Protein AF-A0AA37L694-F1 (afdb_monomer_lite)

Secondary structure (DSSP, 8-state):
-TTTTB-HHHHHTTHHHHHHT--SSSTT---GGGGGSTTTS-SS-SSS--TTT-S---HHHHHHH-TT----HHHHHHHHHHHHHHHHHTT--TTT----HHHHHHHHHHSS--GGGT----SS-B-HHHHHHHHHHHHHHSTT--

InterPro domains:
  IPR000028 Chloroperoxidase [PF01328] (41-122)
  IPR036851 Chloroperoxidase-like superfamily [G3DSA:1.10.489.10] (47-145)

Sequence (146 aa):
MLAFNFSRTVAAAPVPAALEYATTGVNGTFHLDDLARKPLDHNGSLNKGDLAQGDNLRLEDARRANPAFELDAARVAATFGQTSGVLTAFGGSVQDGKARKNWINASFGEDRLPWALGWKTSENMLEAADLGPMAKALREYAPEGV

Organism: NCBI:txid700344

Foldseek 3Di:
DPQQLADPCLVCVCQVVQQVQAPPPDPSDHDPVSCCDPPNDADQAQQAHDPQPRDNDHPVVNVVVDPPHDDDPVNLLVRLLVVLSLQVSQVQDPVVRDGDPVQSCCCRVVVDGVVVVVDGHDPDRDYPVSSVSSSVVVQVPPPDRD

Structure (mmCIF, N/CA/C/O backbone):
data_AF-A0AA37L694-F1
#
_entry.id   AF-A0AA37L694-F1
#
loop_
_atom_site.group_PDB
_atom_site.id
_atom_site.type_symbol
_atom_site.label_atom_id
_atom_site.label_alt_id
_atom_site.label_comp_id
_atom_site.label_asym_id
_atom_site.label_entity_id
_atom_site.label_seq_id
_atom_site.pdbx_PDB_ins_code
_atom_site.Cartn_x
_atom_site.Cartn_y
_atom_site.Cartn_z
_atom_site.occupancy
_atom_site.B_iso_or_equiv
_atom_site.auth_seq_id
_atom_site.auth_comp_id
_atom_site.auth_asym_id
_atom_site.auth_atom_id
_atom_site.pdbx_PDB_model_num
ATOM 1 N N . MET A 1 1 ? -13.717 1.842 -4.622 1.00 58.28 1 MET A N 1
ATOM 2 C CA . MET A 1 1 ? -13.245 2.721 -3.524 1.00 58.28 1 MET A CA 1
ATOM 3 C C . MET A 1 1 ? -14.001 2.501 -2.204 1.00 58.28 1 MET A C 1
ATOM 5 O O . MET A 1 1 ? -13.474 2.864 -1.167 1.00 58.28 1 MET A O 1
ATOM 9 N N . LEU A 1 2 ? -15.165 1.825 -2.217 1.00 66.50 2 LEU A N 1
ATOM 10 C CA . LEU A 1 2 ? -16.055 1.624 -1.058 1.00 66.50 2 LEU A CA 1
ATOM 11 C C . LEU A 1 2 ? -15.514 0.752 0.091 1.00 66.50 2 LEU A C 1
ATOM 13 O O . LEU A 1 2 ? -15.955 0.930 1.215 1.00 66.50 2 LEU A O 1
ATOM 17 N N . ALA A 1 3 ? -14.595 -0.188 -0.160 1.00 82.81 3 ALA A N 1
ATOM 18 C CA . ALA A 1 3 ? -14.210 -1.167 0.864 1.00 82.81 3 ALA A CA 1
ATOM 19 C C . ALA A 1 3 ? -13.363 -0.576 2.001 1.00 82.81 3 ALA A C 1
ATOM 21 O O . ALA A 1 3 ? -13.545 -0.972 3.141 1.00 82.81 3 ALA A O 1
ATOM 22 N N . PHE A 1 4 ? -12.456 0.355 1.684 1.00 88.44 4 PHE A N 1
ATOM 23 C CA . PHE A 1 4 ? -11.574 1.022 2.654 1.00 88.44 4 PHE A CA 1
ATOM 24 C C . PHE A 1 4 ? -11.942 2.490 2.899 1.00 88.44 4 PHE A C 1
ATOM 26 O O . PHE A 1 4 ? -11.342 3.138 3.749 1.00 88.44 4 PHE A O 1
ATOM 33 N N . ASN A 1 5 ? -12.904 3.018 2.135 1.00 92.06 5 ASN A N 1
ATOM 34 C CA . ASN A 1 5 ? -13.311 4.421 2.140 1.00 92.06 5 ASN A CA 1
ATOM 35 C C . ASN A 1 5 ? -12.178 5.422 1.819 1.00 92.06 5 ASN A C 1
ATOM 37 O O . ASN A 1 5 ? -12.196 6.550 2.294 1.00 92.06 5 ASN A O 1
ATOM 41 N N . PHE A 1 6 ? -11.187 5.038 1.005 1.00 91.12 6 PHE A N 1
ATOM 42 C CA . PHE A 1 6 ? -10.200 5.990 0.482 1.00 91.12 6 PHE A CA 1
ATOM 43 C C . PHE A 1 6 ? -10.839 6.966 -0.503 1.00 91.12 6 PHE A C 1
ATOM 45 O O . PHE A 1 6 ? -11.637 6.559 -1.360 1.00 91.12 6 PHE A O 1
ATOM 52 N N . SER A 1 7 ? -10.422 8.230 -0.441 1.00 92.50 7 SER A N 1
ATOM 53 C CA . SER A 1 7 ? -10.813 9.221 -1.434 1.00 92.50 7 SER A CA 1
ATOM 54 C C . SER A 1 7 ? -10.312 8.844 -2.825 1.00 92.50 7 SER A C 1
ATOM 56 O O . SER A 1 7 ? -9.345 8.090 -3.001 1.00 92.50 7 SER A O 1
ATOM 58 N N . ARG A 1 8 ? -10.977 9.383 -3.854 1.00 91.88 8 ARG A N 1
ATOM 59 C CA . ARG A 1 8 ? -10.593 9.120 -5.246 1.00 91.88 8 ARG A CA 1
ATOM 60 C C . ARG A 1 8 ? -9.147 9.518 -5.510 1.00 91.88 8 ARG A C 1
ATOM 62 O O . ARG A 1 8 ? -8.455 8.797 -6.219 1.00 91.88 8 ARG A O 1
ATOM 69 N N . THR A 1 9 ? -8.704 10.626 -4.929 1.00 90.88 9 THR A N 1
ATOM 70 C CA . THR A 1 9 ? -7.341 11.137 -5.077 1.00 90.88 9 THR A CA 1
ATOM 71 C C . THR A 1 9 ? -6.319 10.144 -4.535 1.00 90.88 9 THR A C 1
ATOM 73 O O . THR A 1 9 ? -5.384 9.794 -5.250 1.00 90.88 9 THR A O 1
ATOM 76 N N . VAL A 1 10 ? -6.525 9.628 -3.319 1.00 87.75 10 VAL A N 1
ATOM 77 C CA . VAL A 1 10 ? -5.619 8.641 -2.707 1.00 87.75 10 VAL A CA 1
ATOM 78 C C . VAL A 1 10 ? -5.589 7.351 -3.522 1.00 87.75 10 VAL A C 1
ATOM 80 O O . VAL A 1 10 ? -4.520 6.863 -3.878 1.00 87.75 10 VAL A O 1
ATOM 83 N N . ALA A 1 11 ? -6.759 6.815 -3.872 1.00 88.81 11 ALA A N 1
ATOM 84 C CA . ALA A 1 11 ? -6.842 5.547 -4.591 1.00 88.81 11 ALA A CA 1
ATOM 85 C C . ALA A 1 11 ? -6.365 5.636 -6.056 1.00 88.81 11 ALA A C 1
ATOM 87 O O . ALA A 1 11 ? -5.946 4.625 -6.613 1.00 88.81 11 ALA A O 1
ATOM 88 N N . ALA A 1 12 ? -6.416 6.815 -6.685 1.00 90.56 12 ALA A N 1
ATOM 89 C CA . ALA A 1 12 ? -5.946 7.019 -8.056 1.00 90.56 12 ALA A CA 1
ATOM 90 C C . ALA A 1 12 ? -4.463 7.409 -8.152 1.00 90.56 12 ALA A C 1
ATOM 92 O O . ALA A 1 12 ? -3.898 7.318 -9.239 1.00 90.56 12 ALA A O 1
ATOM 93 N N . ALA A 1 13 ? -3.821 7.807 -7.048 1.00 87.19 13 ALA A N 1
ATOM 94 C CA . ALA A 1 13 ? -2.425 8.245 -7.038 1.00 87.19 13 ALA A CA 1
ATOM 95 C C . ALA A 1 13 ? -1.433 7.279 -7.731 1.00 87.19 13 ALA A C 1
ATOM 97 O O . ALA A 1 13 ? -0.598 7.769 -8.490 1.00 87.19 13 ALA A O 1
ATOM 98 N N . PRO A 1 14 ? -1.509 5.941 -7.559 1.00 86.94 14 PRO A N 1
ATOM 99 C CA . PRO A 1 14 ? -0.577 5.027 -8.229 1.00 86.94 14 PRO A CA 1
ATOM 100 C C . PRO A 1 14 ? -0.944 4.710 -9.690 1.00 86.94 14 PRO A C 1
ATOM 102 O O . PRO A 1 14 ? -0.145 4.103 -10.400 1.00 86.94 14 PRO A O 1
ATOM 105 N N . VAL A 1 15 ? -2.137 5.092 -10.162 1.00 91.44 15 VAL A N 1
ATOM 106 C CA . VAL A 1 15 ? -2.661 4.669 -11.474 1.00 91.44 15 VAL A CA 1
ATOM 107 C C . VAL A 1 15 ? -1.816 5.167 -12.654 1.00 91.44 15 VAL A C 1
ATOM 109 O O . VAL A 1 15 ? -1.555 4.353 -13.536 1.00 91.44 15 VAL A O 1
ATOM 112 N N . PRO A 1 16 ? -1.348 6.432 -12.713 1.00 92.56 16 PRO A N 1
ATOM 113 C CA . PRO A 1 16 ? -0.514 6.884 -13.828 1.00 92.56 16 PRO A CA 1
ATOM 114 C C . PRO A 1 16 ? 0.756 6.046 -14.002 1.00 92.56 16 PRO A C 1
ATOM 116 O O . PRO A 1 16 ? 1.067 5.644 -15.118 1.00 92.56 16 PRO A O 1
ATOM 119 N N . ALA A 1 17 ? 1.430 5.716 -12.895 1.00 89.38 17 ALA A N 1
ATOM 120 C CA . ALA A 1 17 ? 2.617 4.870 -12.919 1.00 89.38 17 ALA A CA 1
ATOM 121 C C . ALA A 1 17 ? 2.268 3.434 -13.345 1.00 89.38 17 ALA A C 1
ATOM 123 O O . ALA A 1 17 ? 2.965 2.855 -14.165 1.00 89.38 17 ALA A O 1
ATOM 124 N N . ALA A 1 18 ? 1.154 2.867 -12.867 1.00 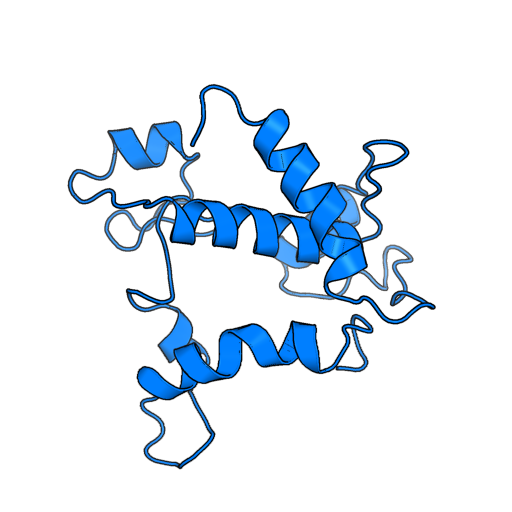91.38 18 ALA A N 1
ATOM 125 C CA . ALA A 1 18 ? 0.706 1.540 -13.300 1.00 91.38 18 ALA A CA 1
ATOM 126 C C . ALA A 1 18 ? 0.423 1.468 -14.813 1.00 91.38 18 ALA A C 1
ATOM 128 O O . ALA A 1 18 ? 0.759 0.478 -15.461 1.00 91.38 18 ALA A O 1
ATOM 129 N N . LEU A 1 19 ? -0.171 2.520 -15.385 1.00 94.25 19 LEU A N 1
ATOM 130 C CA . LEU A 1 19 ? -0.496 2.579 -16.812 1.00 94.25 19 LEU A CA 1
ATOM 131 C C . LEU A 1 19 ? 0.737 2.718 -17.712 1.00 94.25 19 LEU A C 1
ATOM 133 O O . LEU A 1 19 ? 0.687 2.275 -18.856 1.00 94.25 19 LEU A O 1
ATOM 137 N N . GLU A 1 20 ? 1.836 3.285 -17.211 1.00 93.31 20 GLU A N 1
ATOM 138 C CA . GLU A 1 20 ? 3.108 3.379 -17.943 1.00 93.31 20 GLU A CA 1
ATOM 139 C C . GLU A 1 20 ? 3.702 1.994 -18.261 1.00 93.31 20 GLU A C 1
ATOM 141 O O . GLU A 1 20 ? 4.317 1.814 -19.310 1.00 93.31 20 GLU A O 1
ATOM 146 N N . TYR A 1 21 ? 3.466 1.001 -17.395 1.00 91.12 21 TYR A N 1
ATOM 147 C CA . TYR A 1 21 ? 4.005 -0.363 -17.516 1.00 91.12 21 TYR A CA 1
ATOM 148 C C . TYR A 1 21 ? 2.948 -1.406 -17.914 1.00 91.12 21 TYR A C 1
ATOM 150 O O . TYR A 1 21 ? 3.209 -2.609 -17.844 1.00 91.12 21 TYR A O 1
ATOM 158 N N . ALA A 1 22 ? 1.758 -0.963 -18.324 1.00 94.44 22 ALA A N 1
ATOM 159 C CA . ALA A 1 22 ? 0.643 -1.842 -18.643 1.00 94.44 22 ALA A CA 1
ATOM 160 C C . ALA A 1 22 ? 0.938 -2.752 -19.845 1.00 94.44 22 ALA A C 1
ATOM 162 O O . ALA A 1 22 ? 1.361 -2.290 -20.906 1.00 94.44 22 ALA A O 1
ATOM 163 N N . THR A 1 23 ? 0.630 -4.044 -19.714 1.00 95.31 23 THR A N 1
ATOM 164 C CA . THR A 1 23 ? 0.798 -5.026 -20.802 1.00 95.31 23 THR A CA 1
ATOM 165 C C . THR A 1 23 ? -0.508 -5.523 -21.416 1.00 95.31 23 THR A C 1
ATOM 167 O O . THR A 1 23 ? -0.492 -6.359 -22.315 1.00 95.31 23 THR A O 1
ATOM 170 N N . THR A 1 24 ? -1.648 -4.974 -20.993 1.00 94.88 24 THR A N 1
ATOM 171 C CA . THR A 1 24 ? -2.984 -5.412 -21.438 1.00 94.88 24 THR A CA 1
ATOM 172 C C . THR A 1 24 ? -3.264 -5.143 -22.917 1.00 94.88 24 THR A C 1
ATOM 174 O O . THR A 1 24 ? -4.172 -5.743 -23.489 1.00 94.88 24 THR A O 1
ATOM 177 N N . GLY A 1 25 ? -2.556 -4.187 -23.528 1.00 92.00 25 GLY A N 1
ATOM 178 C CA . GLY A 1 25 ? -2.866 -3.678 -24.868 1.00 92.00 25 GLY A CA 1
ATOM 179 C C . GLY A 1 25 ? -4.166 -2.861 -24.945 1.00 92.00 25 GLY A C 1
ATOM 180 O O . GLY A 1 25 ? -4.600 -2.520 -26.044 1.00 92.00 25 GLY A O 1
ATOM 181 N N . VAL A 1 26 ? -4.793 -2.534 -23.805 1.00 95.06 26 VAL A N 1
ATOM 182 C CA . VAL A 1 26 ? -6.051 -1.774 -23.724 1.00 95.06 26 VAL A CA 1
ATOM 183 C C . VAL A 1 26 ? -5.837 -0.486 -22.930 1.00 95.06 26 VAL A C 1
ATOM 185 O O . VAL A 1 26 ? -5.510 -0.516 -21.742 1.00 95.06 26 VAL A O 1
ATOM 188 N N . ASN A 1 27 ? -6.083 0.655 -23.580 1.00 92.56 27 ASN A N 1
ATOM 189 C CA . ASN A 1 27 ? -5.902 1.981 -22.987 1.00 92.56 27 ASN A CA 1
ATOM 190 C C . ASN A 1 27 ? -6.659 2.134 -21.662 1.00 92.56 27 ASN A C 1
ATOM 192 O O . ASN A 1 27 ? -7.861 1.883 -21.581 1.00 92.56 27 ASN A O 1
ATOM 196 N N . GLY A 1 28 ? -5.950 2.609 -20.638 1.00 94.00 28 GLY A N 1
ATOM 197 C CA . GLY A 1 28 ? -6.528 2.868 -19.319 1.00 94.00 28 GLY A CA 1
ATOM 198 C C . GLY A 1 28 ? -6.694 1.627 -18.439 1.00 94.00 28 GLY A C 1
ATOM 199 O O . GLY A 1 28 ? -7.375 1.707 -17.419 1.00 94.00 28 GLY A O 1
ATOM 200 N N . THR A 1 29 ? -6.077 0.498 -18.793 1.00 94.75 29 THR A N 1
ATOM 201 C CA . THR A 1 29 ? -6.091 -0.731 -17.985 1.00 94.75 29 THR A CA 1
ATOM 202 C C . THR A 1 29 ? -4.678 -1.286 -17.809 1.00 94.75 29 THR A C 1
ATOM 204 O O . THR A 1 29 ? -3.809 -1.006 -18.626 1.00 94.75 29 THR A O 1
ATOM 207 N N . PHE A 1 30 ? -4.456 -2.081 -16.763 1.00 95.25 30 PHE A N 1
ATOM 208 C CA . PHE A 1 30 ? -3.206 -2.802 -16.497 1.00 95.25 30 PHE A CA 1
ATOM 209 C C . PHE A 1 30 ? -3.527 -4.166 -15.865 1.00 95.25 30 PHE A C 1
ATOM 211 O O . PHE A 1 30 ? -4.590 -4.324 -15.252 1.00 95.25 30 PHE A O 1
ATOM 218 N N . HIS A 1 31 ? -2.641 -5.155 -16.005 1.00 95.12 31 HIS A N 1
ATOM 219 C CA . HIS A 1 31 ? -2.739 -6.396 -15.234 1.00 95.12 31 HIS A CA 1
ATOM 220 C C . HIS A 1 31 ? -2.159 -6.162 -13.836 1.00 95.12 31 HIS A C 1
ATOM 222 O O . HIS A 1 31 ? -1.168 -5.453 -13.695 1.00 95.12 31 HIS A O 1
ATOM 228 N N . LEU A 1 32 ? -2.728 -6.771 -12.787 1.00 91.81 32 LEU A N 1
ATOM 229 C CA . LEU A 1 32 ? -2.152 -6.648 -11.436 1.00 91.81 32 LEU A CA 1
ATOM 230 C C . LEU A 1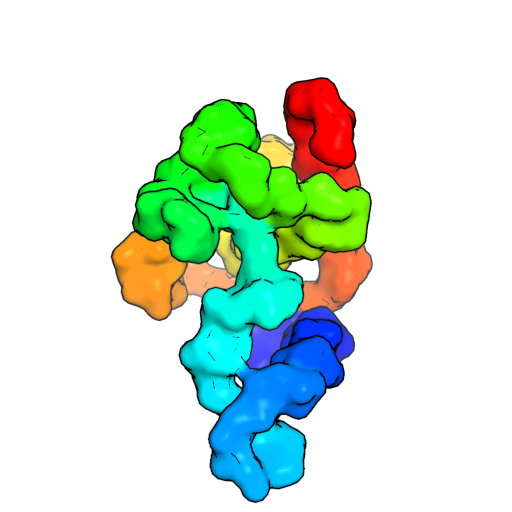 32 ? -0.698 -7.152 -11.382 1.00 91.81 32 LEU A C 1
ATOM 232 O O . LEU A 1 32 ? 0.110 -6.590 -10.648 1.00 91.81 32 LEU A O 1
ATOM 236 N N . ASP A 1 33 ? -0.354 -8.132 -12.220 1.00 92.69 33 ASP A N 1
ATOM 237 C CA . ASP A 1 33 ? 1.008 -8.660 -12.357 1.00 92.69 33 ASP A CA 1
ATOM 238 C C . ASP A 1 33 ? 2.003 -7.643 -12.944 1.00 92.69 33 ASP A C 1
ATOM 240 O O . ASP A 1 33 ? 3.207 -7.757 -12.708 1.00 92.69 33 ASP A O 1
ATOM 244 N N . ASP A 1 34 ? 1.533 -6.615 -13.661 1.00 90.50 34 ASP A N 1
ATOM 245 C CA . ASP A 1 34 ? 2.400 -5.537 -14.157 1.00 90.50 34 ASP A CA 1
ATOM 246 C C . ASP A 1 34 ? 2.989 -4.719 -12.993 1.00 90.50 34 ASP A C 1
ATOM 248 O O . ASP A 1 34 ? 4.102 -4.202 -13.097 1.00 90.50 34 ASP A O 1
ATOM 252 N N . LEU A 1 35 ? 2.292 -4.665 -11.848 1.00 90.56 35 LEU A N 1
ATOM 253 C CA . LEU A 1 35 ? 2.734 -3.936 -10.654 1.00 90.56 35 LEU A CA 1
ATOM 254 C C . LEU A 1 35 ? 3.925 -4.594 -9.946 1.00 90.56 35 LEU A C 1
ATOM 256 O O . LEU A 1 35 ? 4.594 -3.938 -9.154 1.00 90.56 35 LEU A O 1
ATOM 260 N N . ALA A 1 36 ? 4.189 -5.877 -10.205 1.00 87.44 36 ALA A N 1
ATOM 261 C CA . ALA A 1 36 ? 5.271 -6.626 -9.565 1.00 87.44 36 ALA A CA 1
ATOM 262 C C . ALA A 1 36 ? 6.653 -6.358 -10.192 1.00 87.44 36 ALA A C 1
ATOM 264 O O . ALA A 1 36 ? 7.633 -7.001 -9.828 1.00 87.44 36 ALA A O 1
ATOM 265 N N . ARG A 1 37 ? 6.747 -5.450 -11.169 1.00 83.94 37 ARG A N 1
ATOM 266 C CA . ARG A 1 37 ? 7.977 -5.175 -11.921 1.00 83.94 37 ARG A CA 1
ATOM 267 C C . ARG A 1 37 ? 8.638 -3.884 -11.449 1.00 83.94 37 ARG A C 1
ATOM 269 O O . ARG A 1 37 ? 7.964 -2.941 -11.040 1.00 83.94 37 ARG A O 1
ATOM 276 N N . LYS A 1 38 ? 9.966 -3.799 -11.572 1.00 80.56 38 LYS A N 1
ATOM 277 C CA . LYS A 1 38 ? 10.687 -2.522 -11.437 1.00 80.56 38 LYS A CA 1
ATOM 278 C C . LYS A 1 38 ? 10.219 -1.551 -12.538 1.00 80.56 38 LYS A C 1
ATOM 280 O O . LYS A 1 38 ? 10.035 -1.999 -13.669 1.00 80.56 38 LYS A O 1
ATOM 285 N N . PRO A 1 39 ? 10.069 -0.247 -12.242 1.00 81.50 39 PRO A N 1
ATOM 286 C CA . PRO A 1 39 ? 10.354 0.419 -10.969 1.00 81.50 39 PRO A CA 1
ATOM 287 C C . PRO A 1 39 ? 9.162 0.484 -9.992 1.00 81.50 39 PRO A C 1
ATOM 289 O O . PRO A 1 39 ? 9.324 1.077 -8.928 1.00 81.50 39 PRO A O 1
ATOM 292 N N . LEU A 1 40 ? 7.991 -0.077 -10.333 1.00 82.81 40 LEU A N 1
ATOM 293 C CA . LEU A 1 40 ? 6.780 -0.024 -9.496 1.00 82.81 40 LEU A CA 1
ATOM 294 C C . LEU A 1 40 ? 6.947 -0.808 -8.189 1.00 82.81 40 LEU A C 1
ATOM 296 O O . LEU A 1 40 ? 6.632 -0.296 -7.115 1.00 82.81 40 LEU A O 1
ATOM 300 N N . ASP A 1 41 ? 7.483 -2.023 -8.277 1.00 83.38 41 ASP A N 1
ATOM 301 C CA . ASP A 1 41 ? 7.900 -2.797 -7.112 1.00 83.38 41 ASP A CA 1
ATOM 302 C C . ASP A 1 41 ? 9.288 -2.338 -6.637 1.00 83.38 41 ASP A C 1
ATOM 304 O O . ASP A 1 41 ? 10.225 -2.202 -7.428 1.00 83.38 41 ASP A O 1
ATOM 308 N N . HIS A 1 42 ? 9.463 -2.100 -5.339 1.00 81.56 42 HIS A N 1
ATOM 309 C CA . HIS A 1 42 ? 10.719 -1.612 -4.762 1.00 81.56 42 HIS A CA 1
ATOM 310 C C . HIS A 1 42 ? 11.278 -2.579 -3.714 1.00 81.56 42 HIS A C 1
ATOM 312 O O . HIS A 1 42 ? 10.565 -3.402 -3.153 1.00 81.56 42 HIS A O 1
ATOM 318 N N . ASN A 1 43 ? 12.581 -2.469 -3.453 1.00 78.62 43 ASN A N 1
ATOM 319 C CA . ASN A 1 43 ? 13.229 -3.295 -2.440 1.00 78.62 43 ASN A CA 1
ATOM 320 C C . ASN A 1 43 ? 12.786 -2.875 -1.029 1.00 78.62 43 ASN A C 1
ATOM 322 O O . ASN A 1 43 ? 12.277 -1.765 -0.838 1.00 78.62 43 ASN A O 1
ATOM 326 N N . GLY A 1 44 ? 12.978 -3.750 -0.042 1.00 73.81 44 GLY A N 1
ATOM 327 C CA . GLY A 1 44 ? 12.602 -3.480 1.351 1.00 73.81 44 GLY A CA 1
ATOM 328 C C . GLY A 1 44 ? 11.088 -3.385 1.576 1.00 73.81 44 GLY A C 1
ATOM 329 O O . GLY A 1 44 ? 10.638 -2.624 2.434 1.00 73.81 44 GLY A O 1
ATOM 330 N N . SER A 1 45 ? 10.303 -4.119 0.782 1.00 77.75 45 SER A N 1
ATOM 331 C CA . SER A 1 45 ? 8.857 -4.253 0.976 1.00 77.75 45 SER A CA 1
ATOM 332 C C . SER A 1 45 ? 8.532 -4.927 2.317 1.00 77.75 45 SER A C 1
ATOM 334 O O . SER A 1 45 ? 9.318 -5.703 2.855 1.00 77.75 45 SER A O 1
ATOM 336 N N . LEU A 1 46 ? 7.355 -4.639 2.877 1.00 74.69 46 LEU A N 1
ATOM 337 C CA . LEU A 1 46 ? 6.956 -5.140 4.199 1.00 74.69 46 LEU A CA 1
ATOM 338 C C . LEU A 1 46 ? 6.697 -6.654 4.238 1.00 74.69 46 LEU A C 1
ATOM 340 O O . LEU A 1 46 ? 6.862 -7.276 5.286 1.00 74.69 46 LEU A O 1
ATOM 344 N N . ASN A 1 47 ? 6.218 -7.229 3.133 1.00 73.00 47 ASN A N 1
ATOM 345 C CA . ASN A 1 47 ? 5.745 -8.61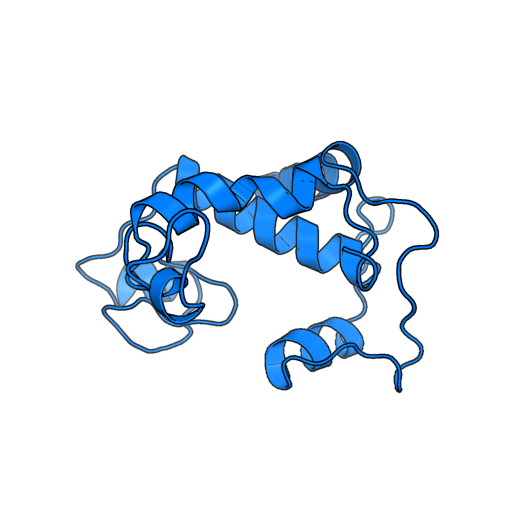6 3.061 1.00 73.00 47 ASN A CA 1
ATOM 346 C C . ASN A 1 47 ? 6.133 -9.335 1.760 1.00 73.00 47 ASN A C 1
ATOM 348 O O . ASN A 1 47 ? 5.595 -10.409 1.484 1.00 73.00 47 ASN A O 1
ATOM 352 N N . LYS A 1 48 ? 7.011 -8.731 0.957 1.00 72.50 48 LYS A N 1
ATOM 353 C CA . LYS A 1 48 ? 7.553 -9.312 -0.270 1.00 72.50 48 LYS A CA 1
ATOM 354 C C . LYS A 1 48 ? 9.067 -9.234 -0.229 1.00 72.50 48 LYS A C 1
ATOM 356 O O . LYS A 1 48 ? 9.620 -8.252 0.265 1.00 72.50 48 LYS A O 1
ATOM 361 N N . GLY A 1 49 ? 9.717 -10.256 -0.764 1.00 71.31 49 GLY A N 1
ATOM 362 C CA . GLY A 1 49 ? 11.146 -10.230 -0.952 1.00 71.31 49 GLY A CA 1
ATOM 363 C C . GLY A 1 49 ? 11.555 -9.333 -2.094 1.00 71.31 49 GLY A C 1
ATOM 364 O O . GLY A 1 49 ? 10.788 -9.112 -3.030 1.00 71.31 49 GLY A O 1
ATOM 365 N N . ASP A 1 50 ? 12.787 -8.841 -2.025 1.00 73.69 50 ASP A N 1
ATOM 366 C CA . ASP A 1 50 ? 13.387 -8.135 -3.149 1.00 73.69 50 ASP A CA 1
ATOM 367 C C . ASP A 1 50 ? 13.363 -9.048 -4.380 1.00 73.69 50 ASP A C 1
ATOM 369 O O . ASP A 1 50 ? 13.726 -10.219 -4.281 1.00 73.69 50 ASP A O 1
ATOM 373 N N . LEU A 1 51 ? 13.012 -8.520 -5.556 1.00 66.50 51 LEU A N 1
ATOM 374 C CA . LEU A 1 51 ? 12.934 -9.307 -6.800 1.00 66.50 51 LEU A CA 1
ATOM 375 C C . LEU A 1 51 ? 14.209 -10.115 -7.111 1.00 66.50 51 LEU A C 1
ATOM 377 O O . LEU A 1 51 ? 14.130 -11.164 -7.740 1.00 66.50 51 LEU A O 1
ATOM 381 N N . ALA A 1 52 ? 15.379 -9.644 -6.665 1.00 67.12 52 ALA A N 1
ATOM 382 C CA . ALA A 1 52 ? 16.655 -10.342 -6.826 1.00 67.12 52 ALA A CA 1
ATOM 383 C C . ALA A 1 52 ? 16.884 -11.493 -5.822 1.00 67.12 52 ALA A C 1
ATOM 385 O O . ALA A 1 52 ? 17.764 -12.317 -6.052 1.00 67.12 52 ALA A O 1
ATOM 386 N N . GLN A 1 53 ? 16.143 -11.531 -4.711 1.00 64.00 53 GLN A N 1
ATOM 387 C CA . GLN A 1 53 ? 16.319 -12.485 -3.608 1.00 64.00 53 GLN A CA 1
ATOM 388 C C . GLN A 1 53 ? 15.122 -13.427 -3.428 1.00 64.00 53 GLN A C 1
ATOM 390 O O . GLN A 1 53 ? 15.303 -14.547 -2.972 1.00 64.00 53 GLN A O 1
ATOM 395 N N . GLY A 1 54 ? 13.900 -12.998 -3.757 1.00 62.31 54 GLY A N 1
ATOM 396 C CA . GLY A 1 54 ? 12.674 -13.780 -3.555 1.00 62.31 54 GLY A CA 1
ATOM 397 C C . GLY A 1 54 ? 12.211 -13.920 -2.093 1.00 62.31 54 GLY A C 1
ATOM 398 O O . GLY A 1 54 ? 11.076 -14.333 -1.873 1.00 62.31 54 GLY A O 1
ATOM 399 N N . ASP A 1 55 ? 13.033 -13.527 -1.110 1.00 62.31 55 ASP A N 1
ATOM 400 C CA . ASP A 1 55 ? 12.782 -13.694 0.332 1.00 62.31 55 ASP A CA 1
ATOM 401 C C . ASP A 1 55 ? 12.369 -12.399 1.050 1.00 62.31 55 ASP A C 1
ATOM 403 O O . ASP A 1 55 ? 13.010 -11.360 0.885 1.00 62.31 55 ASP A O 1
ATOM 407 N N . ASN A 1 56 ? 11.347 -12.478 1.918 1.00 61.00 56 ASN A N 1
ATOM 408 C CA . ASN A 1 56 ? 10.852 -11.378 2.763 1.00 61.00 56 ASN A CA 1
ATOM 409 C C . ASN A 1 56 ? 11.869 -10.990 3.852 1.00 61.00 56 ASN A C 1
ATOM 411 O O . ASN A 1 56 ? 11.747 -11.396 5.012 1.00 61.00 56 ASN A O 1
ATOM 415 N N . LEU A 1 57 ? 12.879 -10.206 3.488 1.00 61.38 57 LEU A N 1
ATOM 416 C CA . LEU A 1 57 ? 13.915 -9.740 4.405 1.00 61.38 57 LEU A CA 1
ATOM 417 C C . LEU A 1 57 ? 13.560 -8.373 5.001 1.00 61.38 57 LEU A C 1
ATOM 419 O O . LEU A 1 57 ? 12.993 -7.507 4.336 1.00 61.38 57 LEU A O 1
ATOM 423 N N . ARG A 1 58 ? 13.935 -8.150 6.268 1.00 70.25 58 ARG A N 1
ATOM 424 C CA . ARG A 1 58 ? 13.926 -6.795 6.844 1.00 70.25 58 ARG A CA 1
ATOM 425 C C . ARG A 1 58 ? 14.883 -5.910 6.053 1.00 70.25 58 ARG A C 1
ATOM 427 O O . ARG A 1 58 ? 15.851 -6.409 5.500 1.00 70.25 58 ARG A O 1
ATOM 434 N N . LEU A 1 59 ? 14.660 -4.597 6.056 1.00 74.81 59 LEU A N 1
ATOM 435 C CA . LEU A 1 59 ? 15.434 -3.643 5.255 1.00 74.81 59 LEU A CA 1
ATOM 436 C C . LEU A 1 59 ? 16.964 -3.825 5.353 1.00 74.81 59 LEU A C 1
ATOM 438 O O . LEU A 1 59 ? 17.645 -3.842 4.330 1.00 74.81 59 LEU A O 1
ATOM 442 N N . GLU A 1 60 ? 17.509 -3.975 6.562 1.00 77.06 60 GLU A N 1
ATOM 443 C CA . GLU A 1 60 ? 18.951 -4.184 6.764 1.00 77.06 60 GLU A CA 1
ATOM 444 C C . GLU A 1 60 ? 19.440 -5.526 6.205 1.00 77.06 60 GLU A C 1
ATOM 446 O O . GLU A 1 60 ? 20.506 -5.598 5.590 1.00 77.06 60 GLU A O 1
ATOM 451 N N . ASP A 1 61 ? 18.641 -6.580 6.374 1.00 76.88 61 ASP A N 1
ATOM 452 C CA . ASP A 1 61 ? 18.942 -7.911 5.853 1.00 76.88 61 ASP A CA 1
ATOM 453 C C . ASP A 1 61 ? 18.839 -7.930 4.323 1.00 76.88 61 ASP A C 1
ATOM 455 O O . ASP A 1 61 ? 19.713 -8.485 3.663 1.00 76.88 61 ASP A O 1
ATOM 459 N N . ALA A 1 62 ? 17.841 -7.252 3.748 1.00 77.38 62 ALA A N 1
ATOM 460 C CA . ALA A 1 62 ? 17.679 -7.076 2.308 1.00 77.38 62 ALA A CA 1
ATOM 461 C C . ALA A 1 62 ? 18.883 -6.336 1.711 1.00 77.38 62 ALA A C 1
ATOM 463 O O . ALA A 1 62 ? 1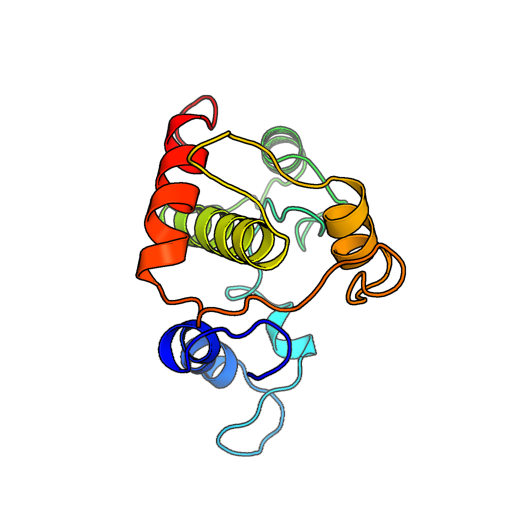9.469 -6.800 0.734 1.00 77.38 62 ALA A O 1
ATOM 464 N N . ARG A 1 63 ? 19.331 -5.245 2.351 1.00 81.00 63 ARG A N 1
ATOM 465 C CA . ARG A 1 63 ? 20.532 -4.497 1.943 1.00 81.00 63 ARG A CA 1
ATOM 466 C C . ARG A 1 63 ? 21.793 -5.364 1.983 1.00 81.00 63 ARG A C 1
ATOM 468 O O . ARG A 1 63 ? 22.657 -5.218 1.125 1.00 81.00 63 ARG A O 1
ATOM 475 N N . ARG A 1 64 ? 21.917 -6.252 2.974 1.00 81.69 64 ARG A N 1
ATOM 476 C CA . ARG A 1 64 ? 23.067 -7.161 3.100 1.00 81.69 64 ARG A CA 1
ATOM 477 C C . ARG A 1 64 ? 23.021 -8.307 2.088 1.00 81.69 64 ARG A C 1
ATOM 479 O O . ARG A 1 64 ? 24.065 -8.693 1.572 1.00 81.69 64 ARG A O 1
ATOM 486 N N . ALA A 1 65 ? 21.841 -8.869 1.849 1.00 81.62 65 ALA A N 1
ATOM 487 C CA . ALA A 1 65 ? 21.658 -10.061 1.030 1.00 81.62 65 ALA A CA 1
ATOM 488 C C . ALA A 1 65 ? 21.589 -9.759 -0.471 1.00 81.62 65 ALA A C 1
ATOM 490 O O . ALA A 1 65 ? 21.945 -10.622 -1.267 1.00 81.62 65 ALA A O 1
ATOM 491 N N . ASN A 1 66 ? 21.160 -8.555 -0.865 1.00 82.06 66 ASN A N 1
ATOM 492 C CA . ASN A 1 66 ? 20.960 -8.169 -2.257 1.00 82.06 66 ASN A CA 1
ATOM 493 C C . ASN A 1 66 ? 22.074 -7.226 -2.765 1.00 82.06 66 ASN A C 1
ATOM 495 O O . ASN A 1 66 ? 22.022 -6.025 -2.503 1.00 82.06 66 ASN A O 1
ATOM 499 N N . PRO A 1 67 ? 23.050 -7.706 -3.563 1.00 84.62 67 PRO A N 1
ATOM 500 C CA . PRO A 1 67 ? 24.079 -6.841 -4.150 1.00 84.62 67 PRO A CA 1
ATOM 501 C C . PRO A 1 67 ? 23.529 -5.779 -5.116 1.00 84.62 67 PRO A C 1
ATOM 503 O O . PRO A 1 67 ? 24.206 -4.791 -5.377 1.00 84.62 67 PRO A O 1
ATOM 506 N N . ALA A 1 68 ? 22.312 -5.971 -5.638 1.00 85.69 68 ALA A N 1
ATOM 507 C CA . ALA A 1 68 ? 21.590 -5.019 -6.482 1.00 85.69 68 ALA A CA 1
ATOM 508 C C . ALA A 1 68 ? 20.539 -4.228 -5.676 1.00 85.69 68 ALA A C 1
ATOM 510 O O . ALA A 1 68 ? 19.491 -3.841 -6.201 1.00 85.69 68 ALA A O 1
ATOM 511 N N . PHE A 1 69 ? 20.765 -4.047 -4.370 1.00 82.25 69 PHE A N 1
ATOM 512 C CA . PHE A 1 69 ? 19.834 -3.326 -3.518 1.00 82.25 69 PHE A CA 1
ATOM 513 C C . PHE A 1 69 ? 19.733 -1.851 -3.929 1.00 82.25 69 PHE A C 1
ATOM 515 O O . PHE A 1 69 ? 20.704 -1.106 -3.833 1.00 82.25 69 PHE A O 1
ATOM 522 N N . GLU A 1 70 ? 18.532 -1.412 -4.313 1.00 82.25 70 GLU A N 1
ATOM 523 C CA . GLU A 1 70 ? 18.245 -0.018 -4.640 1.00 82.25 70 GLU A CA 1
ATOM 524 C C . GLU A 1 70 ? 16.993 0.486 -3.921 1.00 82.25 70 GLU A C 1
ATOM 526 O O . GLU A 1 70 ? 15.861 0.085 -4.226 1.00 82.25 70 GLU A O 1
ATOM 531 N N . LEU A 1 71 ? 17.195 1.448 -3.024 1.00 80.69 71 LEU A N 1
ATOM 532 C CA . LEU A 1 71 ? 16.132 2.192 -2.365 1.00 80.69 71 LEU A CA 1
ATOM 533 C C . LEU A 1 71 ? 16.531 3.670 -2.311 1.00 80.69 71 LEU A C 1
ATOM 535 O O . LEU A 1 71 ? 17.406 4.049 -1.541 1.00 80.69 71 LEU A O 1
ATOM 539 N N . ASP A 1 72 ? 15.926 4.484 -3.175 1.00 84.50 72 ASP A N 1
ATOM 540 C CA . ASP A 1 72 ? 16.112 5.936 -3.177 1.00 84.50 72 ASP A CA 1
ATOM 541 C C . ASP A 1 72 ? 15.091 6.632 -2.261 1.00 84.50 72 ASP A C 1
ATOM 543 O O . ASP A 1 72 ? 14.121 6.026 -1.800 1.00 84.50 72 ASP A O 1
ATOM 547 N N . ALA A 1 73 ? 15.274 7.934 -2.029 1.00 80.19 73 ALA A N 1
ATOM 548 C CA . ALA A 1 73 ? 14.405 8.720 -1.152 1.00 80.19 73 ALA A CA 1
ATOM 549 C C . ALA A 1 73 ? 12.919 8.708 -1.572 1.00 80.19 73 ALA A C 1
ATOM 551 O O . ALA A 1 73 ? 12.032 8.801 -0.718 1.00 80.19 73 ALA A O 1
ATOM 552 N N . ALA A 1 74 ? 12.622 8.584 -2.870 1.00 80.44 74 ALA A N 1
ATOM 553 C CA . ALA A 1 74 ? 11.247 8.511 -3.355 1.00 80.44 74 ALA A CA 1
ATOM 554 C C . ALA A 1 74 ? 10.613 7.159 -3.001 1.00 80.44 74 ALA A C 1
ATOM 556 O O . ALA A 1 74 ? 9.483 7.120 -2.509 1.00 80.44 74 ALA A O 1
ATOM 557 N N . ARG A 1 75 ? 11.351 6.057 -3.167 1.00 79.50 75 ARG A N 1
ATOM 558 C CA . ARG A 1 75 ? 10.915 4.707 -2.783 1.00 79.50 75 ARG A CA 1
ATOM 559 C C . ARG A 1 75 ? 10.792 4.564 -1.268 1.00 79.50 75 ARG A C 1
ATOM 561 O O . ARG A 1 75 ? 9.814 3.997 -0.799 1.00 79.50 75 ARG A O 1
ATOM 568 N N . VAL A 1 76 ? 11.691 5.172 -0.495 1.00 80.12 76 VAL A N 1
ATOM 569 C CA . VAL A 1 76 ? 11.537 5.308 0.964 1.00 80.12 76 VAL A CA 1
ATOM 570 C C . VAL A 1 76 ? 10.206 5.975 1.311 1.00 80.12 76 VAL A C 1
ATOM 572 O O . VAL A 1 76 ? 9.439 5.474 2.138 1.00 80.12 76 VAL A O 1
ATOM 575 N N . ALA A 1 77 ? 9.909 7.114 0.681 1.00 78.25 77 ALA A N 1
ATOM 576 C CA . ALA A 1 77 ? 8.662 7.826 0.921 1.00 78.25 77 ALA A CA 1
ATOM 577 C C . ALA A 1 77 ? 7.437 6.983 0.529 1.00 78.25 77 ALA A C 1
ATOM 579 O O . ALA A 1 77 ? 6.443 7.000 1.259 1.00 78.25 77 ALA A O 1
ATOM 580 N N . ALA A 1 78 ? 7.527 6.216 -0.562 1.00 79.88 78 ALA A N 1
ATOM 581 C CA . ALA A 1 78 ? 6.489 5.286 -0.995 1.00 79.88 78 ALA A CA 1
ATOM 582 C C . ALA A 1 78 ? 6.248 4.168 0.034 1.00 79.88 78 ALA A C 1
ATOM 584 O O . ALA A 1 78 ? 5.095 3.960 0.414 1.00 79.88 78 ALA A O 1
ATOM 585 N N . THR A 1 79 ? 7.299 3.536 0.573 1.00 80.88 79 THR A N 1
ATOM 586 C CA . THR A 1 79 ? 7.185 2.510 1.628 1.00 80.88 79 THR A CA 1
ATOM 587 C C . THR A 1 79 ? 6.437 3.043 2.849 1.00 80.88 79 THR A C 1
ATOM 589 O O . THR A 1 79 ? 5.491 2.419 3.339 1.00 80.88 79 THR A O 1
ATOM 592 N N . PHE A 1 80 ? 6.808 4.231 3.337 1.00 82.19 80 PHE A N 1
ATOM 593 C CA . PHE A 1 80 ? 6.120 4.849 4.475 1.00 82.19 80 PHE A CA 1
ATOM 594 C C . PHE A 1 80 ? 4.677 5.241 4.146 1.00 82.19 80 PHE A C 1
ATOM 596 O O . PHE A 1 80 ? 3.799 5.097 4.997 1.00 82.19 80 PHE A O 1
ATOM 603 N N . GLY A 1 81 ? 4.411 5.695 2.919 1.00 82.19 81 GLY A N 1
ATOM 604 C CA . GLY A 1 81 ? 3.061 5.994 2.442 1.00 82.19 81 GLY A CA 1
ATOM 605 C C . GLY A 1 81 ? 2.165 4.754 2.398 1.00 82.19 81 GLY A C 1
ATOM 606 O O . GLY A 1 81 ? 1.049 4.790 2.913 1.00 82.19 81 GLY A O 1
ATOM 607 N N . GLN A 1 82 ? 2.664 3.639 1.861 1.00 83.06 82 GLN A N 1
ATOM 608 C CA . GLN A 1 82 ? 1.950 2.358 1.820 1.00 83.06 82 GLN A CA 1
ATOM 609 C C . GLN A 1 82 ? 1.688 1.819 3.231 1.00 83.06 82 GLN A C 1
ATOM 611 O O . GLN A 1 82 ? 0.561 1.441 3.551 1.00 83.06 82 GLN A O 1
ATOM 616 N N . THR A 1 83 ? 2.708 1.850 4.095 1.00 83.94 83 THR A N 1
ATOM 617 C CA . THR A 1 83 ? 2.588 1.434 5.501 1.00 83.94 83 THR A CA 1
ATOM 618 C C . THR A 1 83 ? 1.539 2.273 6.228 1.00 83.94 83 THR A C 1
ATOM 620 O O . THR A 1 83 ? 0.676 1.731 6.914 1.00 83.94 83 THR A O 1
ATOM 623 N N . SER A 1 84 ? 1.574 3.593 6.040 1.00 85.38 84 SER A N 1
ATOM 624 C CA . SER A 1 84 ? 0.594 4.518 6.606 1.00 85.38 84 SER A CA 1
ATOM 625 C C . SER A 1 84 ? -0.824 4.221 6.112 1.00 85.38 84 SER A C 1
ATOM 627 O O . SER A 1 84 ? -1.729 4.066 6.927 1.00 85.38 84 SER A O 1
ATOM 629 N N . GLY A 1 85 ? -1.013 4.047 4.799 1.00 87.06 85 GLY A N 1
ATOM 630 C CA . GLY A 1 85 ? -2.308 3.704 4.205 1.00 87.06 85 GLY A CA 1
ATOM 631 C C . GLY A 1 85 ? -2.922 2.449 4.820 1.00 87.06 85 GLY A C 1
ATOM 632 O O . GLY A 1 85 ? -4.088 2.453 5.214 1.00 87.06 85 GLY A O 1
ATOM 633 N N . VAL A 1 86 ? -2.116 1.398 4.964 1.00 87.12 86 VAL A N 1
ATOM 634 C CA . VAL A 1 86 ? -2.514 0.145 5.612 1.00 87.12 86 VAL A CA 1
ATOM 635 C C . VAL A 1 86 ? -2.875 0.368 7.078 1.00 87.12 86 VAL A C 1
ATOM 637 O O . VAL A 1 86 ? -3.946 -0.058 7.510 1.00 87.12 86 VAL A O 1
ATOM 640 N N . LEU A 1 87 ? -2.006 1.020 7.854 1.00 88.06 87 LEU A N 1
ATOM 641 C CA . LEU A 1 87 ? -2.255 1.240 9.276 1.00 88.06 87 LEU A CA 1
ATOM 642 C C . LEU A 1 87 ? -3.539 2.039 9.473 1.00 88.06 87 LEU A C 1
ATOM 644 O O . LEU A 1 87 ? -4.419 1.567 10.184 1.00 88.06 87 LEU A O 1
ATOM 648 N N . THR A 1 88 ? -3.705 3.169 8.789 1.00 87.19 88 THR A N 1
ATOM 649 C CA . THR A 1 88 ? -4.916 3.992 8.879 1.00 87.19 88 THR A CA 1
ATOM 650 C C . THR A 1 88 ? -6.170 3.200 8.491 1.00 87.19 88 THR A C 1
ATOM 652 O O . THR A 1 88 ? -7.156 3.213 9.229 1.00 87.19 88 THR A O 1
ATOM 655 N N . ALA A 1 89 ? -6.134 2.429 7.398 1.00 88.62 89 ALA A N 1
ATOM 656 C CA . ALA A 1 89 ? -7.271 1.609 6.966 1.00 88.62 89 ALA A CA 1
ATOM 657 C C . ALA A 1 89 ? -7.664 0.518 7.980 1.00 88.62 89 ALA A C 1
ATOM 659 O O . ALA A 1 89 ? -8.844 0.188 8.117 1.00 88.62 89 ALA A O 1
ATOM 660 N N . PHE A 1 90 ? -6.700 -0.028 8.723 1.00 89.94 90 PHE A N 1
ATOM 661 C CA . PHE A 1 90 ? -6.930 -1.051 9.747 1.00 89.94 90 PHE A CA 1
ATOM 662 C C . PHE A 1 90 ? -6.915 -0.488 11.176 1.00 89.94 90 PHE A C 1
ATOM 664 O O . PHE A 1 90 ? -6.644 -1.217 12.133 1.00 89.94 90 PHE A O 1
ATOM 671 N N . GLY A 1 91 ? -7.261 0.793 11.341 1.00 82.94 91 GLY A N 1
ATOM 672 C CA . GLY A 1 91 ? -7.500 1.408 12.651 1.00 82.94 91 GLY A CA 1
ATOM 673 C C . GLY A 1 91 ? -6.233 1.674 13.464 1.00 82.94 91 GLY A C 1
ATOM 674 O O . GLY A 1 91 ? -6.287 1.720 14.691 1.00 82.94 91 GLY A O 1
ATOM 675 N N . GLY A 1 92 ? -5.097 1.803 12.788 1.00 82.50 92 GLY A N 1
ATOM 676 C CA . GLY A 1 92 ? -3.867 2.345 13.335 1.00 82.50 92 GLY A CA 1
ATOM 677 C C . GLY A 1 92 ? -4.031 3.829 13.647 1.00 82.50 92 GLY A C 1
ATOM 678 O O . GLY A 1 92 ? -4.604 4.567 12.848 1.00 82.50 92 GLY A O 1
ATOM 679 N N . SER A 1 93 ? -3.527 4.273 14.794 1.00 77.19 93 SER A N 1
ATOM 680 C CA . SER A 1 93 ? -3.673 5.661 15.236 1.00 77.19 93 SER A CA 1
ATOM 681 C C . SER A 1 93 ? -2.324 6.244 15.649 1.00 77.19 93 SER A C 1
ATOM 683 O O . SER A 1 93 ? -1.551 5.625 16.378 1.00 77.19 93 SER A O 1
ATOM 685 N N . VAL A 1 94 ? -2.034 7.454 15.164 1.00 70.06 94 VAL A N 1
ATOM 686 C CA . VAL A 1 94 ? -0.831 8.209 15.560 1.00 70.06 94 VAL A CA 1
ATOM 687 C C . VAL A 1 94 ? -0.990 8.745 16.977 1.00 70.06 94 VAL A C 1
ATOM 689 O O . VAL A 1 94 ? -0.015 8.856 17.711 1.00 70.06 94 VAL A O 1
ATOM 692 N N . GLN A 1 95 ? -2.225 9.067 17.368 1.00 74.50 95 GLN A N 1
ATOM 693 C CA . GLN A 1 95 ? -2.542 9.688 18.649 1.00 74.50 95 GLN A CA 1
ATOM 694 C C . GLN A 1 95 ? -2.243 8.756 19.826 1.00 74.50 95 GLN A C 1
ATOM 696 O O . GLN A 1 95 ? -1.806 9.220 20.875 1.00 74.50 95 GLN A O 1
ATOM 701 N N . ASP A 1 96 ? -2.469 7.454 19.655 1.00 77.50 96 ASP A N 1
ATOM 702 C CA . ASP A 1 96 ? -2.216 6.441 20.685 1.00 77.50 96 ASP A CA 1
ATOM 703 C C . ASP A 1 96 ? -1.121 5.427 20.312 1.00 77.50 96 ASP A C 1
ATOM 705 O O . ASP A 1 96 ? -0.766 4.593 21.147 1.00 77.50 96 ASP A O 1
ATOM 709 N N . GLY A 1 97 ? -0.574 5.500 19.094 1.00 70.88 97 GLY A N 1
ATOM 710 C CA . GLY A 1 97 ? 0.502 4.639 18.599 1.00 70.88 97 GLY A CA 1
ATOM 711 C C . GLY A 1 97 ? 0.109 3.168 18.446 1.00 70.88 97 GLY A C 1
ATOM 712 O O . GLY A 1 97 ? 0.986 2.301 18.423 1.00 70.88 97 GLY A O 1
ATOM 713 N N . LYS A 1 98 ? -1.189 2.844 18.401 1.00 82.12 98 LYS A N 1
ATOM 714 C CA . LYS A 1 98 ? -1.670 1.455 18.419 1.00 82.12 98 LYS A CA 1
ATOM 715 C C . LYS A 1 98 ? -2.163 1.021 17.053 1.00 82.12 98 LYS A C 1
ATOM 717 O O . LYS A 1 98 ? -2.829 1.772 16.355 1.00 82.12 98 LYS A O 1
ATOM 722 N N . ALA A 1 99 ? -1.897 -0.241 16.724 1.00 85.94 99 ALA A N 1
ATOM 723 C CA . ALA A 1 99 ? -2.488 -0.948 15.595 1.00 85.94 99 ALA A CA 1
ATOM 724 C C . ALA A 1 99 ? -2.959 -2.339 16.039 1.00 85.94 99 ALA A C 1
ATOM 726 O O . ALA A 1 99 ? -2.316 -3.008 16.857 1.00 85.94 99 ALA A O 1
ATOM 727 N N . ARG A 1 100 ? -4.088 -2.804 15.496 1.00 89.62 100 ARG A N 1
ATOM 728 C CA . ARG A 1 100 ? -4.627 -4.135 15.804 1.00 89.62 100 ARG A CA 1
ATOM 729 C C . ARG A 1 100 ? -3.906 -5.207 14.993 1.00 89.62 100 ARG A C 1
ATOM 731 O O . ARG A 1 100 ? -4.245 -5.472 13.844 1.00 89.62 100 ARG A O 1
ATOM 738 N N . LYS A 1 101 ? -2.923 -5.862 15.616 1.00 88.44 101 LYS A N 1
ATOM 739 C CA . LYS A 1 101 ? -2.074 -6.879 14.972 1.00 88.44 101 LYS A CA 1
ATOM 740 C C . LYS A 1 101 ? -2.859 -7.996 14.273 1.00 88.44 101 LYS A C 1
ATOM 742 O O . LYS A 1 101 ? -2.470 -8.423 13.196 1.00 88.44 101 LYS A O 1
ATOM 747 N N . ASN A 1 102 ? -3.960 -8.470 14.855 1.00 90.31 102 ASN A N 1
ATOM 748 C CA . ASN A 1 102 ? -4.781 -9.521 14.245 1.00 90.31 102 ASN A CA 1
ATOM 749 C C . ASN A 1 102 ? -5.484 -9.060 12.956 1.00 90.31 102 ASN A C 1
ATOM 751 O O . ASN A 1 102 ? -5.626 -9.859 12.037 1.00 90.31 102 ASN A O 1
ATOM 755 N N . TRP A 1 103 ? -5.880 -7.788 12.866 1.00 92.31 103 TRP A N 1
ATOM 756 C CA . TRP A 1 103 ? -6.432 -7.213 11.639 1.00 92.31 103 TRP A CA 1
ATOM 757 C C . TRP A 1 103 ? -5.359 -7.086 10.561 1.00 92.31 103 TRP A C 1
ATOM 759 O O . TRP A 1 103 ? -5.569 -7.561 9.454 1.00 92.31 103 TRP A O 1
ATOM 769 N N . ILE A 1 104 ? -4.187 -6.548 10.910 1.00 88.75 104 ILE A N 1
ATOM 770 C CA . ILE A 1 104 ? -3.041 -6.452 9.994 1.00 88.75 104 ILE A CA 1
ATOM 771 C C . ILE A 1 104 ? -2.643 -7.838 9.467 1.00 88.75 104 ILE A C 1
ATOM 773 O O . ILE A 1 104 ? -2.531 -8.031 8.261 1.00 88.75 104 ILE A O 1
ATOM 777 N N . ASN A 1 105 ? -2.496 -8.826 10.350 1.00 88.50 105 ASN A N 1
ATOM 778 C CA . ASN A 1 105 ? -2.098 -10.177 9.957 1.00 88.50 105 ASN A CA 1
ATOM 779 C C . ASN A 1 105 ? -3.108 -10.848 9.018 1.00 88.50 105 ASN A C 1
ATOM 781 O O . ASN A 1 105 ? -2.693 -11.498 8.067 1.00 88.50 105 ASN A O 1
ATOM 785 N N . ALA A 1 106 ? -4.411 -10.693 9.264 1.00 88.31 106 ALA A N 1
ATOM 786 C CA . ALA A 1 106 ? -5.433 -11.229 8.367 1.00 88.31 106 ALA A CA 1
ATOM 787 C C . ALA A 1 106 ? -5.358 -10.582 6.972 1.00 88.31 106 ALA A C 1
ATOM 789 O O . ALA A 1 106 ? -5.506 -11.276 5.970 1.00 88.31 106 ALA A O 1
ATOM 790 N N . SER A 1 107 ? -5.071 -9.279 6.904 1.00 84.81 107 SER A N 1
ATOM 791 C CA . SER A 1 107 ? -4.969 -8.551 5.638 1.00 84.81 107 SER A CA 1
ATOM 792 C C . SER A 1 107 ? -3.733 -8.920 4.822 1.00 84.81 107 SER A C 1
ATOM 794 O O . SER A 1 107 ? -3.853 -9.080 3.618 1.00 84.81 107 SER A O 1
ATOM 796 N N . PHE A 1 108 ? -2.563 -9.075 5.451 1.00 84.44 108 PHE A N 1
ATOM 797 C CA . PHE A 1 108 ? -1.323 -9.436 4.745 1.00 84.44 108 PHE A CA 1
ATOM 798 C C . PHE A 1 108 ? -1.140 -10.940 4.525 1.00 84.44 108 PHE A C 1
ATOM 800 O O . PHE A 1 108 ? -0.423 -11.332 3.612 1.00 84.44 108 PHE A O 1
ATOM 807 N N . GLY A 1 109 ? -1.696 -11.777 5.404 1.00 84.50 109 GLY A N 1
ATOM 808 C CA . GLY A 1 109 ? -1.498 -13.226 5.358 1.00 84.50 109 GLY A CA 1
ATOM 809 C C . GLY A 1 109 ? -2.523 -13.962 4.501 1.00 84.50 109 GLY A C 1
ATOM 810 O O . GLY A 1 109 ? -2.223 -15.033 3.987 1.00 84.50 109 GLY A O 1
ATOM 811 N N . GLU A 1 110 ? -3.729 -13.409 4.366 1.00 85.56 110 GLU A N 1
ATOM 812 C CA . GLU A 1 110 ? -4.842 -14.059 3.664 1.00 85.56 110 GLU A CA 1
ATOM 813 C C . GLU A 1 110 ? -5.439 -13.183 2.552 1.00 85.56 110 GLU A C 1
ATOM 815 O O . GLU A 1 110 ? -6.453 -13.563 1.970 1.00 85.56 110 GLU A O 1
ATOM 820 N N . ASP A 1 111 ? -4.868 -11.998 2.300 1.00 85.69 111 ASP A N 1
ATOM 821 C CA . ASP A 1 111 ? -5.372 -11.004 1.340 1.00 85.69 111 ASP A CA 1
ATOM 822 C C . ASP A 1 111 ? -6.880 -10.721 1.496 1.00 85.69 111 ASP A C 1
ATOM 824 O O . ASP A 1 111 ? -7.620 -10.514 0.529 1.00 85.69 111 ASP A O 1
ATOM 828 N N . ARG A 1 112 ? -7.362 -10.711 2.749 1.00 88.00 112 ARG A N 1
ATOM 829 C CA . ARG A 1 112 ? -8.785 -10.560 3.081 1.00 88.00 112 ARG A CA 1
ATOM 830 C C . ARG A 1 112 ? -9.045 -9.422 4.049 1.00 88.00 112 ARG A C 1
ATOM 832 O O . ARG A 1 112 ? -8.263 -9.134 4.950 1.00 88.00 112 ARG A O 1
ATOM 839 N N . LEU A 1 113 ? -10.235 -8.841 3.945 1.00 91.81 113 LEU A N 1
ATOM 840 C CA . LEU A 1 113 ? -10.698 -7.884 4.940 1.00 91.81 113 LEU A CA 1
ATOM 841 C C . LEU A 1 113 ? -11.082 -8.610 6.254 1.00 91.81 113 LEU A C 1
ATOM 843 O O . LEU A 1 113 ? -11.829 -9.592 6.211 1.00 91.81 113 LEU A O 1
ATOM 847 N N . PRO A 1 114 ? -10.668 -8.118 7.439 1.00 92.94 114 PRO A N 1
ATOM 848 C CA . PRO A 1 114 ? -10.840 -8.813 8.720 1.00 92.94 114 PRO A CA 1
ATOM 849 C C . PRO A 1 114 ? -12.241 -8.656 9.347 1.00 92.94 114 PRO A C 1
ATOM 851 O O . PRO A 1 114 ? -12.381 -8.386 10.542 1.00 92.94 114 PRO A O 1
ATOM 854 N N . TRP A 1 115 ? -13.308 -8.844 8.564 1.00 92.62 115 TRP A N 1
ATOM 855 C CA . TRP A 1 115 ? -14.697 -8.606 8.998 1.00 92.62 115 TRP A CA 1
ATOM 856 C C . TRP A 1 115 ? -15.094 -9.545 10.140 1.00 92.62 115 TRP A C 1
ATOM 858 O O . TRP A 1 115 ? -15.694 -9.120 11.124 1.00 92.62 115 TRP A O 1
ATOM 868 N N . ALA A 1 116 ? -14.669 -10.810 10.058 1.00 93.06 116 ALA A N 1
ATOM 869 C CA . ALA A 1 116 ? -14.881 -11.811 11.104 1.00 93.06 116 ALA A CA 1
ATOM 870 C C . ALA A 1 116 ? -14.178 -11.461 12.433 1.00 93.06 116 ALA A C 1
ATOM 872 O O . ALA A 1 116 ? -14.564 -11.962 13.484 1.00 93.06 116 ALA A O 1
ATOM 873 N N . LEU A 1 117 ? -13.170 -10.581 12.401 1.00 92.75 117 LEU A N 1
ATOM 874 C CA . LEU A 1 117 ? -12.466 -10.070 13.583 1.00 92.75 117 LEU A CA 1
ATOM 875 C C . LEU A 1 117 ? -13.057 -8.739 14.084 1.00 92.75 117 LEU A C 1
ATOM 877 O O . LEU A 1 117 ? -12.447 -8.065 14.920 1.00 92.75 117 LEU A O 1
ATOM 881 N N . GLY A 1 118 ? -14.212 -8.333 13.550 1.00 93.00 118 GLY A N 1
ATOM 882 C CA . GLY A 1 118 ? -14.924 -7.114 13.923 1.00 93.00 118 GLY A CA 1
ATOM 883 C C . GLY A 1 118 ? -14.395 -5.837 13.274 1.00 93.00 118 GLY A C 1
ATOM 884 O O . GLY A 1 118 ? -14.771 -4.752 13.718 1.00 93.00 118 GLY A O 1
ATOM 885 N N . TRP A 1 119 ? -13.524 -5.930 12.263 1.00 93.31 119 TRP A N 1
ATOM 886 C CA . TRP A 1 119 ? -13.146 -4.752 11.483 1.00 93.31 119 TRP A CA 1
ATOM 887 C C . TRP A 1 119 ? -14.333 -4.253 10.667 1.00 93.31 119 TRP A C 1
ATOM 889 O O . TRP A 1 119 ? -15.121 -5.037 10.134 1.00 93.31 119 TRP A O 1
ATOM 899 N N . LYS A 1 120 ? -14.429 -2.934 10.554 1.00 91.50 120 LYS A N 1
ATOM 900 C CA . LYS A 1 120 ? -15.379 -2.241 9.692 1.00 91.50 120 LYS A CA 1
ATOM 901 C C . LYS A 1 120 ? -14.606 -1.215 8.881 1.00 91.50 120 LYS A C 1
ATOM 903 O O . LYS A 1 120 ? -13.605 -0.687 9.362 1.00 91.50 120 LYS A O 1
ATOM 908 N N . THR A 1 121 ? -15.093 -0.930 7.676 1.00 91.12 121 THR A N 1
ATOM 909 C CA . THR A 1 121 ? -14.577 0.192 6.887 1.00 91.12 121 THR A CA 1
ATOM 910 C C . THR A 1 121 ? -14.628 1.481 7.705 1.00 91.12 121 THR A C 1
ATOM 912 O O . THR A 1 121 ? -15.529 1.653 8.529 1.00 91.12 121 THR A O 1
ATOM 915 N N . SER A 1 122 ? -13.681 2.388 7.459 1.00 88.75 122 SER A N 1
ATOM 916 C CA . SER A 1 122 ? -13.703 3.719 8.064 1.00 88.75 122 SER A CA 1
ATOM 917 C C . SER A 1 122 ? -15.026 4.419 7.745 1.00 88.75 122 SER A C 1
ATOM 919 O O . SER A 1 122 ? -15.454 4.434 6.588 1.00 88.75 122 SER A O 1
ATOM 921 N N . GLU A 1 123 ? -15.666 5.000 8.760 1.00 88.38 123 GLU A N 1
ATOM 922 C CA . GLU A 1 123 ? -16.895 5.789 8.597 1.00 88.38 123 GLU A CA 1
ATOM 923 C C . GLU A 1 123 ? -16.610 7.105 7.864 1.00 88.38 123 GLU A C 1
ATOM 925 O O . GLU A 1 123 ? -17.405 7.550 7.037 1.00 88.38 123 GLU A O 1
ATOM 930 N N . ASN A 1 124 ? -15.430 7.680 8.106 1.00 89.69 124 ASN A N 1
ATOM 931 C CA . ASN A 1 124 ? -14.954 8.874 7.424 1.00 89.69 124 ASN A CA 1
ATOM 932 C C . ASN A 1 124 ? -14.125 8.494 6.199 1.00 89.69 124 ASN A C 1
ATOM 934 O O . ASN A 1 124 ? -13.355 7.528 6.232 1.00 89.69 124 ASN A O 1
ATOM 938 N N . MET A 1 125 ? -14.272 9.274 5.130 1.00 92.06 125 MET A N 1
ATOM 939 C CA . MET A 1 125 ? -13.440 9.120 3.944 1.00 92.06 125 MET A CA 1
ATOM 940 C C . MET A 1 125 ? -11.984 9.429 4.298 1.00 92.06 125 MET A C 1
ATOM 942 O O . MET A 1 125 ? -11.704 10.472 4.879 1.00 92.06 125 MET A O 1
ATOM 946 N N . LEU A 1 126 ? -11.084 8.512 3.950 1.00 90.25 126 LEU A N 1
ATOM 947 C CA . LEU A 1 126 ? -9.652 8.630 4.191 1.00 90.25 126 LEU A CA 1
ATOM 948 C C . LEU A 1 126 ? -9.004 9.430 3.061 1.00 90.25 126 LEU A C 1
ATOM 950 O O . LEU A 1 126 ? -8.928 8.973 1.914 1.00 90.25 126 LEU A O 1
ATOM 954 N N . GLU A 1 127 ? -8.530 10.617 3.399 1.00 91.56 127 GLU A N 1
ATOM 955 C CA . GLU A 1 127 ? -7.837 11.547 2.520 1.00 91.56 127 GLU A CA 1
ATOM 956 C C . GLU A 1 127 ? -6.315 11.437 2.671 1.00 91.56 127 GLU A C 1
ATOM 958 O O . GLU A 1 127 ? -5.785 10.868 3.625 1.00 91.56 127 GLU A O 1
ATOM 963 N N . ALA A 1 128 ? -5.568 12.038 1.740 1.00 86.06 128 ALA A N 1
ATOM 964 C CA . ALA A 1 128 ? -4.104 12.067 1.823 1.00 86.06 128 ALA A CA 1
ATOM 965 C C . ALA A 1 128 ? -3.607 12.718 3.132 1.00 86.06 128 ALA A C 1
ATOM 967 O O . ALA A 1 128 ? -2.577 12.321 3.682 1.00 86.06 128 ALA A O 1
ATOM 968 N N . ALA A 1 129 ? -4.369 13.686 3.654 1.00 86.25 129 ALA A N 1
ATOM 969 C CA . ALA A 1 129 ? -4.094 14.353 4.921 1.00 86.25 129 ALA A CA 1
ATOM 970 C C . ALA A 1 129 ? -4.181 13.410 6.135 1.00 86.25 129 ALA A C 1
ATOM 972 O O . ALA A 1 129 ? -3.461 13.628 7.105 1.00 86.25 129 ALA A O 1
ATOM 973 N N . ASP A 1 130 ? -4.978 12.340 6.066 1.00 84.69 130 ASP A N 1
ATOM 974 C CA . ASP A 1 130 ? -5.110 11.357 7.151 1.00 84.69 130 ASP A CA 1
ATOM 975 C C . ASP A 1 130 ? -3.931 10.372 7.188 1.00 84.69 130 ASP A C 1
ATOM 977 O O . ASP A 1 130 ? -3.653 9.744 8.210 1.00 84.69 130 ASP A O 1
ATOM 981 N N . LEU A 1 131 ? -3.200 10.248 6.075 1.00 84.44 131 LEU A N 1
ATOM 982 C CA . LEU A 1 131 ? -2.039 9.363 5.946 1.00 84.44 131 LEU A CA 1
ATOM 983 C C . LEU A 1 131 ? -0.719 10.072 6.272 1.00 84.44 131 LEU A C 1
ATOM 985 O O . LEU A 1 131 ? 0.221 9.451 6.776 1.00 84.44 131 LEU A O 1
ATOM 989 N N . GLY A 1 132 ? -0.633 11.373 5.985 1.00 81.56 132 GLY A N 1
ATOM 990 C CA . GLY A 1 132 ? 0.580 12.177 6.158 1.00 81.56 132 GLY A CA 1
ATOM 991 C C . GLY A 1 132 ? 1.182 12.119 7.571 1.00 81.56 132 GLY A C 1
ATOM 992 O O . GLY A 1 132 ? 2.377 11.837 7.690 1.00 81.56 132 GLY A O 1
ATOM 993 N N . PRO A 1 133 ? 0.395 12.326 8.648 1.00 84.25 133 PRO A N 1
ATOM 994 C CA . PRO A 1 133 ? 0.896 12.272 10.020 1.00 84.25 133 PRO A CA 1
ATOM 995 C C . PRO A 1 133 ? 1.509 10.918 10.390 1.00 84.25 133 PRO A C 1
ATOM 997 O O . PRO A 1 133 ? 2.591 10.880 10.971 1.00 84.25 133 PRO A O 1
ATOM 1000 N N . MET A 1 134 ? 0.865 9.811 10.009 1.00 83.94 134 MET A N 1
ATOM 1001 C CA . MET A 1 134 ? 1.373 8.461 10.277 1.00 83.94 134 MET A CA 1
ATOM 1002 C C . MET A 1 134 ? 2.636 8.174 9.460 1.00 83.94 134 MET A C 1
ATOM 1004 O O . MET A 1 134 ? 3.613 7.665 10.002 1.00 83.94 134 MET A O 1
ATOM 1008 N N . ALA A 1 135 ? 2.675 8.571 8.184 1.00 82.31 135 ALA A N 1
ATOM 1009 C CA . ALA A 1 135 ? 3.868 8.415 7.350 1.00 82.31 135 ALA A CA 1
ATOM 1010 C C . ALA A 1 135 ? 5.064 9.217 7.899 1.00 82.31 135 ALA A C 1
ATOM 1012 O O . ALA A 1 135 ? 6.194 8.727 7.891 1.00 82.31 135 ALA A O 1
ATOM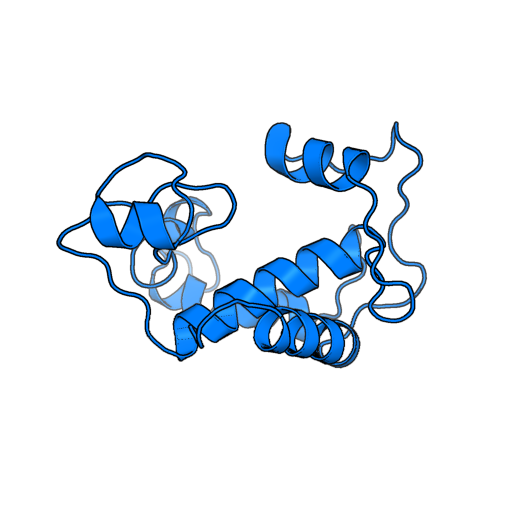 1013 N N . LYS A 1 136 ? 4.817 10.432 8.409 1.00 82.69 136 LYS A N 1
ATOM 1014 C CA . LYS A 1 136 ? 5.827 11.264 9.079 1.00 82.69 136 LYS A CA 1
ATOM 1015 C C . LYS A 1 136 ? 6.322 10.609 10.367 1.00 82.69 136 LYS A C 1
ATOM 1017 O O . LYS A 1 136 ? 7.529 10.484 10.537 1.00 82.69 136 LYS A O 1
ATOM 1022 N N . ALA A 1 137 ? 5.411 10.151 11.226 1.00 80.81 137 ALA A N 1
ATOM 1023 C CA . ALA A 1 137 ? 5.765 9.493 12.481 1.00 80.81 137 ALA A CA 1
ATOM 1024 C C . ALA A 1 137 ? 6.613 8.233 12.238 1.00 80.81 137 ALA A C 1
ATOM 1026 O O . ALA A 1 137 ? 7.671 8.080 12.839 1.00 80.81 137 ALA A O 1
ATOM 1027 N N . LEU A 1 138 ? 6.211 7.366 11.303 1.00 79.56 138 LEU A N 1
ATOM 1028 C CA . LEU A 1 138 ? 6.985 6.168 10.960 1.00 79.56 138 LEU A CA 1
ATOM 1029 C C . LEU A 1 138 ? 8.402 6.506 10.476 1.00 79.56 138 LEU A C 1
ATOM 1031 O O . LEU A 1 138 ? 9.342 5.796 10.822 1.00 79.56 138 LEU A O 1
ATOM 1035 N N . ARG A 1 139 ? 8.568 7.595 9.714 1.00 78.81 139 ARG A N 1
ATOM 1036 C CA . ARG A 1 139 ? 9.881 8.055 9.244 1.00 78.81 139 ARG A CA 1
ATOM 1037 C C . ARG A 1 139 ? 10.760 8.582 10.375 1.00 78.81 139 ARG A C 1
ATOM 1039 O O . ARG A 1 139 ? 11.956 8.331 10.365 1.00 78.81 139 ARG A O 1
ATOM 1046 N N . GLU A 1 140 ? 10.181 9.300 11.334 1.00 80.12 140 GLU A N 1
ATOM 1047 C CA . GLU A 1 140 ? 10.904 9.834 12.498 1.00 80.12 140 GLU A CA 1
ATOM 1048 C C . GLU A 1 140 ? 11.362 8.733 13.466 1.00 80.12 140 GLU A C 1
A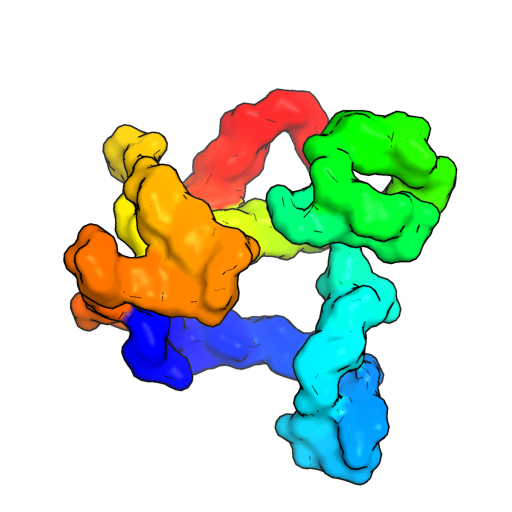TOM 1050 O O . GLU A 1 140 ? 12.407 8.873 14.095 1.00 80.12 140 GLU A O 1
ATOM 1055 N N . TYR A 1 141 ? 10.606 7.635 13.569 1.00 73.44 141 TYR A N 1
ATOM 1056 C CA . TYR A 1 141 ? 10.944 6.485 14.416 1.00 73.44 141 TYR A CA 1
ATOM 1057 C C . TYR A 1 141 ? 11.804 5.420 13.727 1.00 73.44 141 TYR A C 1
ATOM 1059 O O . TYR A 1 141 ? 12.292 4.514 14.405 1.00 73.44 141 TYR A O 1
ATOM 1067 N N . ALA A 1 142 ? 11.985 5.489 12.406 1.00 66.50 142 ALA A N 1
ATOM 1068 C CA . ALA A 1 142 ? 12.849 4.557 11.698 1.00 66.50 142 ALA A CA 1
ATOM 1069 C C . ALA A 1 142 ? 14.313 4.801 12.114 1.00 66.50 142 ALA A C 1
ATOM 1071 O O . ALA A 1 142 ? 14.813 5.916 11.933 1.00 66.50 142 ALA A O 1
ATOM 1072 N N . PRO A 1 143 ? 15.001 3.801 12.698 1.00 51.88 143 PRO A N 1
ATOM 1073 C CA . PRO A 1 143 ? 16.391 3.961 13.092 1.00 51.88 143 PRO A CA 1
ATOM 1074 C C . PRO A 1 143 ? 17.248 4.229 11.849 1.00 51.88 143 PRO A C 1
ATOM 1076 O O . PRO A 1 143 ? 17.084 3.582 10.820 1.00 51.88 143 PRO A O 1
ATOM 1079 N N . GLU A 1 144 ? 18.130 5.221 11.975 1.00 48.53 144 GLU A N 1
ATOM 1080 C CA . GLU A 1 144 ? 19.140 5.618 10.988 1.00 48.53 144 GLU A CA 1
ATOM 1081 C C . GLU A 1 144 ? 18.628 5.967 9.587 1.00 48.53 144 GLU A C 1
ATOM 1083 O O . GLU A 1 144 ? 19.107 5.418 8.603 1.00 48.53 144 GLU A O 1
ATOM 1088 N N . GLY A 1 145 ? 17.710 6.942 9.513 1.00 50.31 145 GLY A N 1
ATOM 1089 C CA . GLY A 1 145 ? 17.540 7.814 8.343 1.00 50.31 145 GLY A CA 1
ATOM 1090 C C . GLY A 1 145 ? 17.607 7.078 7.008 1.00 50.31 145 GLY A C 1
ATOM 1091 O O . GLY A 1 145 ? 18.635 7.119 6.342 1.00 50.31 145 GLY A O 1
ATOM 1092 N N . VAL A 1 146 ? 16.516 6.390 6.672 1.00 46.53 146 VAL A N 1
ATOM 1093 C CA . VAL A 1 146 ? 16.368 5.611 5.435 1.00 46.53 146 VAL A CA 1
ATOM 1094 C C . VAL A 1 146 ? 16.886 6.348 4.198 1.00 46.53 146 VAL A C 1
ATOM 1096 O O . VAL A 1 146 ? 16.507 7.532 4.029 1.00 46.53 146 VAL A O 1
#

Radius of gyration: 16.08 Å; chains: 1; bounding box: 41×28×46 Å

pLDDT: mean 82.91, std 9.96, range [46.53, 95.31]